Protein AF-A0A527TM08-F1 (afdb_monomer)

Nearest PDB structures (foldseek):
  6zu0-assembly1_B  TM=9.640E-01  e=2.551E-07  Pseudomonas aeruginosa PAO1
  6zu0-assembly1_C  TM=9.638E-01  e=2.551E-07  Pseudomonas aeruginosa PAO1
  6zu0-assembly1_E  TM=9.641E-01  e=3.257E-07  Pseudomonas aeruginosa PAO1
  4e6y-assembly1_A  TM=9.570E-01  e=8.656E-07  Vibrio vulnificus CMCP6
  4tvm-assembly1_A-2  TM=9.799E-01  e=1.625E-05  Mycobacterium tuberculosis H37Rv

pLDDT: mean 84.58, std 5.47, range [65.38, 94.12]

Mean predicted aligned error: 5.72 Å

Solvent-accessible surface area (backbone atoms only — not comparable to full-atom values): 4869 Å² total; per-residue (Å²): 127,99,62,85,74,52,74,70,55,44,53,53,49,52,55,57,30,68,73,38,30,78,72,63,73,70,53,62,56,54,61,69,71,53,64,95,84,57,55,68,68,61,53,49,56,51,52,61,58,48,46,58,78,79,48,65,90,36,66,51,81,86,42,70,65,29,45,51,52,43,54,46,40,50,67,24,37,72,85,101

Secondary structure (DSSP, 8-state):
--SPPPHHHHHHHHHHHHHT-PPPHHHHHHHHTS-TT--HHHHHHHHHHHHHHH-GGG--SS-HHHHHHHHHHHHHHTT-

Foldseek 3Di:
DPDDDDPVRVVVLVVLLQVLQDDDPVLVVVLVPDDPPDDVVVSLVVSVVCVCVVPVVLPDPVDPVSVVNVVSNCNNHSVD

Sequence (80 aa):
YGELPTKAQKEDFDYRVTRHTMVHEQMSRFFTGFRRDAHPMAVMCGVVGALSAFYHDSTDISDPYQRMVASMRLIAKMPT

Structure (mmCIF, N/CA/C/O backbone):
data_AF-A0A527TM08-F1
#
_entry.id   AF-A0A527TM08-F1
#
loop_
_atom_site.group_PDB
_atom_site.id
_atom_site.type_symbol
_atom_site.label_atom_id
_atom_site.label_alt_id
_atom_site.label_comp_id
_atom_site.label_asym_id
_atom_site.label_entity_id
_atom_site.label_seq_id
_atom_site.pdbx_PDB_ins_code
_atom_site.Cartn_x
_atom_site.Cartn_y
_atom_site.Cartn_z
_atom_site.occupancy
_atom_site.B_iso_or_equiv
_atom_site.auth_seq_id
_atom_site.auth_comp_id
_atom_site.auth_asym_id
_atom_site.auth_atom_id
_atom_site.pdbx_PDB_model_num
ATOM 1 N N . TYR A 1 1 ? -5.430 9.326 13.389 1.00 65.38 1 TYR A N 1
ATOM 2 C CA . TYR A 1 1 ? -6.240 8.876 14.537 1.00 65.38 1 TYR A CA 1
ATOM 3 C C . TYR A 1 1 ? -5.755 9.406 15.885 1.00 65.38 1 TYR A C 1
ATOM 5 O O . TYR A 1 1 ? -6.580 9.426 16.778 1.00 65.38 1 TYR A O 1
ATOM 13 N N . GLY A 1 2 ? -4.527 9.937 16.018 1.00 85.50 2 GLY A N 1
ATOM 14 C CA . GLY A 1 2 ? -4.124 10.897 17.071 1.00 85.50 2 GLY A CA 1
ATOM 15 C C . GLY A 1 2 ? -3.955 10.346 18.493 1.00 85.50 2 GLY A C 1
ATOM 16 O O . GLY A 1 2 ? -3.010 10.724 19.169 1.00 85.50 2 GLY A O 1
ATOM 17 N N . GLU A 1 3 ? -4.816 9.419 18.894 1.00 89.06 3 GLU A N 1
ATOM 18 C CA . GLU A 1 3 ? -4.902 8.812 20.219 1.00 89.06 3 GLU A CA 1
ATOM 19 C C . GLU A 1 3 ? -4.634 7.303 20.149 1.00 89.06 3 GLU A C 1
ATOM 21 O O . GLU A 1 3 ? -4.725 6.684 19.080 1.00 89.06 3 GLU A O 1
ATOM 26 N N . LEU A 1 4 ? -4.330 6.692 21.298 1.00 89.62 4 LEU A N 1
ATOM 27 C CA . LEU A 1 4 ? -4.221 5.237 21.406 1.00 89.62 4 LEU A CA 1
ATOM 28 C C . LEU A 1 4 ? -5.589 4.573 21.158 1.00 89.62 4 LEU A C 1
ATOM 30 O O . LEU A 1 4 ? -6.602 5.038 21.684 1.00 89.62 4 LEU A O 1
ATOM 34 N N . PRO A 1 5 ? -5.643 3.474 20.384 1.00 90.50 5 PRO A N 1
ATOM 35 C CA . PRO A 1 5 ? -6.899 2.812 20.074 1.00 90.50 5 PRO A CA 1
ATOM 36 C C . PRO A 1 5 ? -7.468 2.105 21.305 1.00 90.50 5 PRO A C 1
ATOM 38 O O . PRO A 1 5 ? -6.752 1.483 22.092 1.00 90.50 5 PRO A O 1
ATOM 41 N N . THR A 1 6 ? -8.791 2.121 21.420 1.00 94.12 6 THR A N 1
ATOM 42 C CA . THR A 1 6 ? -9.504 1.209 22.320 1.00 94.12 6 THR A CA 1
ATOM 43 C C . THR A 1 6 ? -9.391 -0.234 21.817 1.00 94.12 6 THR A C 1
ATOM 45 O O . THR A 1 6 ? -9.094 -0.481 20.646 1.00 94.12 6 THR A O 1
ATOM 48 N N . LYS A 1 7 ? -9.679 -1.218 22.679 1.00 91.31 7 LYS A N 1
ATOM 49 C CA . LYS A 1 7 ? -9.625 -2.644 22.310 1.00 91.31 7 LYS A CA 1
ATOM 50 C C . LYS A 1 7 ? -10.469 -2.965 21.067 1.00 91.31 7 LYS A C 1
ATOM 52 O O . LYS A 1 7 ? -9.973 -3.615 20.155 1.00 91.31 7 LYS A O 1
ATOM 57 N N . ALA A 1 8 ? -11.692 -2.436 20.997 1.00 91.69 8 ALA A N 1
ATOM 58 C CA . ALA A 1 8 ? -12.585 -2.635 19.855 1.00 91.69 8 ALA A CA 1
ATOM 59 C C . ALA A 1 8 ? -12.044 -1.995 18.562 1.00 91.69 8 ALA A C 1
ATOM 61 O O . ALA A 1 8 ? -12.117 -2.593 17.493 1.00 91.69 8 ALA A O 1
ATOM 62 N N . GLN A 1 9 ? -11.448 -0.800 18.655 1.00 87.62 9 GLN A N 1
ATOM 63 C CA . GLN A 1 9 ? -10.831 -0.132 17.502 1.00 87.62 9 GLN A CA 1
ATOM 64 C C . GLN A 1 9 ? -9.594 -0.879 16.998 1.00 87.62 9 GLN A C 1
ATOM 66 O O . GLN A 1 9 ? -9.365 -0.944 15.793 1.00 87.62 9 GLN A O 1
ATOM 71 N N . LYS A 1 10 ? -8.803 -1.456 17.910 1.00 88.62 10 LYS A N 1
ATOM 72 C CA . LYS A 1 10 ? -7.657 -2.292 17.547 1.00 88.62 10 LYS A CA 1
ATOM 73 C C . LYS A 1 10 ? -8.105 -3.575 16.845 1.00 88.62 10 LYS A C 1
ATOM 75 O O . LYS A 1 10 ? -7.524 -3.929 15.828 1.00 88.62 10 LYS A O 1
ATOM 80 N N . GLU A 1 11 ? -9.131 -4.247 17.362 1.00 91.25 11 GLU A N 1
ATOM 81 C CA . GLU A 1 11 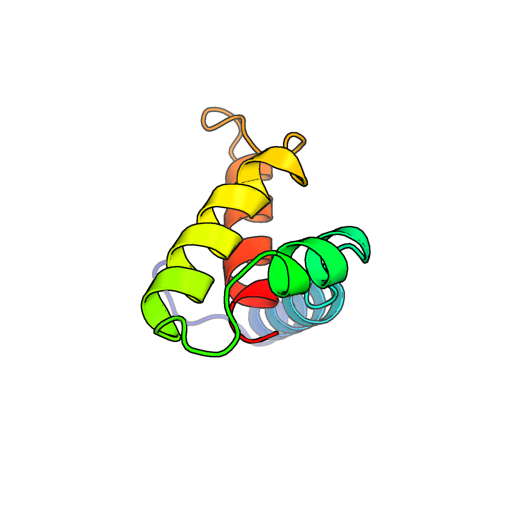? -9.677 -5.463 16.745 1.00 91.25 11 GLU A CA 1
ATOM 82 C C . GLU A 1 11 ? -10.215 -5.196 15.328 1.00 91.25 11 GLU A C 1
ATOM 84 O O . GLU A 1 11 ? -9.910 -5.964 14.415 1.00 91.25 11 GLU A O 1
ATOM 89 N N . ASP A 1 12 ? -10.930 -4.082 15.111 1.00 88.19 12 ASP A N 1
ATOM 90 C CA . ASP A 1 12 ? -11.358 -3.662 13.765 1.00 88.19 12 ASP A CA 1
ATOM 91 C C . ASP A 1 12 ? -10.162 -3.367 12.849 1.00 88.19 12 ASP A C 1
ATOM 93 O O . ASP A 1 12 ? -10.120 -3.819 11.702 1.00 88.19 12 ASP A O 1
ATOM 97 N N . PHE A 1 13 ? -9.154 -2.650 13.356 1.00 86.94 13 PHE A N 1
ATOM 98 C CA . PHE A 1 13 ? -7.959 -2.336 12.582 1.00 86.94 13 PHE A CA 1
ATOM 99 C C . PHE A 1 13 ? -7.223 -3.605 12.137 1.00 86.94 13 PHE A C 1
ATOM 101 O O . PHE A 1 13 ? -6.972 -3.775 10.943 1.00 86.94 13 PHE A O 1
ATOM 108 N N . ASP A 1 14 ? -6.940 -4.515 13.070 1.00 87.88 14 ASP A N 1
ATOM 109 C CA . ASP A 1 14 ? -6.260 -5.781 12.791 1.00 87.88 14 ASP A CA 1
ATOM 110 C C . ASP A 1 14 ? -7.053 -6.594 11.754 1.00 87.88 14 ASP A C 1
ATOM 112 O O . ASP A 1 14 ? -6.505 -7.007 10.730 1.00 87.88 14 ASP A O 1
ATOM 116 N N . TYR A 1 15 ? -8.370 -6.732 11.948 1.00 89.81 15 TYR A N 1
ATOM 117 C CA . TYR A 1 15 ? -9.265 -7.429 11.021 1.00 89.81 15 TYR A CA 1
ATOM 118 C C . TYR A 1 15 ? -9.201 -6.860 9.597 1.00 89.81 15 TYR A C 1
ATOM 120 O O . TYR A 1 15 ? -9.152 -7.610 8.611 1.00 89.81 15 TYR A O 1
ATOM 128 N N . ARG A 1 16 ? -9.200 -5.530 9.473 1.00 85.94 16 ARG A N 1
ATOM 129 C CA . ARG A 1 16 ? -9.169 -4.841 8.181 1.00 85.94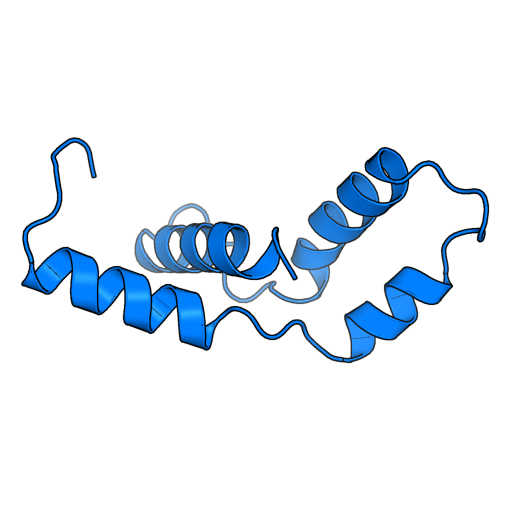 16 ARG A CA 1
ATOM 130 C C . ARG A 1 16 ? -7.797 -4.933 7.516 1.00 85.94 16 ARG A C 1
ATOM 132 O O . ARG A 1 16 ? -7.762 -5.109 6.298 1.00 85.94 16 ARG A O 1
ATOM 139 N N . VAL A 1 17 ? -6.695 -4.8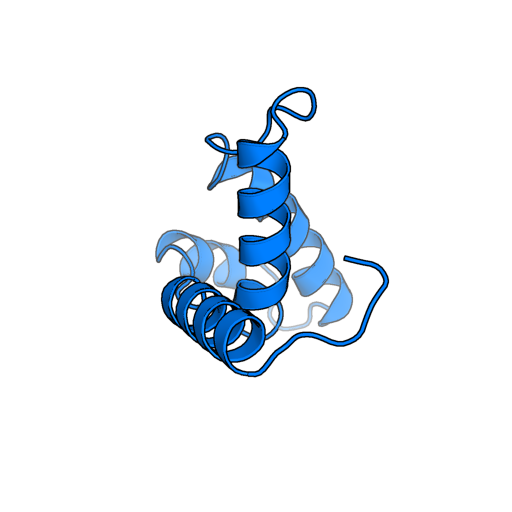80 8.271 1.00 86.69 17 VAL A N 1
ATOM 140 C CA . VAL A 1 17 ? -5.337 -5.073 7.731 1.00 86.69 17 VAL A CA 1
ATOM 141 C C . VAL A 1 17 ? -5.182 -6.497 7.204 1.00 86.69 17 VAL A C 1
ATOM 143 O O . VAL A 1 17 ? -4.824 -6.673 6.041 1.00 86.69 17 VAL A O 1
ATOM 146 N N . THR A 1 18 ? -5.522 -7.516 8.001 1.00 86.06 18 THR A N 1
ATOM 147 C CA . THR A 1 18 ? -5.336 -8.928 7.625 1.00 86.06 18 THR A CA 1
ATOM 148 C C . THR A 1 18 ? -6.094 -9.307 6.351 1.00 86.06 18 THR A C 1
ATOM 150 O O . THR A 1 18 ? -5.612 -10.117 5.567 1.00 86.06 18 THR A O 1
ATOM 153 N N . ARG A 1 19 ? -7.259 -8.701 6.096 1.00 85.62 19 ARG A N 1
ATOM 154 C CA . ARG A 1 19 ? -8.043 -8.948 4.874 1.00 85.62 19 ARG A CA 1
ATOM 155 C C . ARG A 1 19 ? -7.498 -8.276 3.615 1.00 85.62 19 ARG A C 1
ATOM 157 O O . ARG A 1 19 ? -7.905 -8.647 2.519 1.00 85.62 19 ARG A O 1
ATOM 164 N N . HIS A 1 20 ? -6.600 -7.303 3.751 1.00 83.12 20 HIS A N 1
ATOM 165 C CA . HIS A 1 20 ? -6.043 -6.554 2.624 1.00 83.12 20 HIS A CA 1
ATOM 166 C C . HIS A 1 20 ? -4.576 -6.896 2.332 1.00 83.12 20 HIS A C 1
ATOM 168 O O . HIS A 1 20 ? -3.976 -6.231 1.488 1.00 83.12 20 HIS A O 1
ATOM 174 N N . THR A 1 21 ? -4.014 -7.929 2.963 1.00 81.44 21 THR A N 1
ATOM 175 C CA . THR A 1 21 ? -2.623 -8.374 2.749 1.00 81.44 21 THR A CA 1
ATOM 176 C C . THR A 1 21 ? -2.396 -8.904 1.336 1.00 81.44 21 THR A C 1
ATOM 178 O O . THR A 1 21 ? -1.433 -8.529 0.679 1.00 81.44 21 THR A O 1
ATOM 181 N N . MET A 1 22 ? -3.329 -9.702 0.809 1.00 80.56 22 MET A N 1
ATOM 182 C CA . MET A 1 22 ? -3.192 -10.313 -0.516 1.00 80.56 22 MET A CA 1
ATOM 183 C C . MET A 1 22 ? -3.030 -9.258 -1.619 1.00 80.56 22 MET A C 1
ATOM 185 O O . MET A 1 22 ? -3.875 -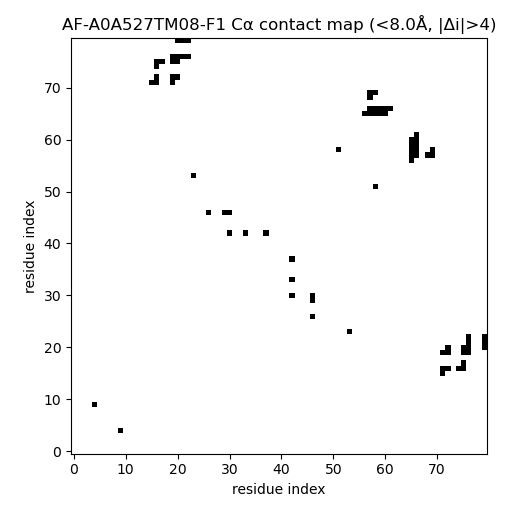8.374 -1.801 1.00 80.56 22 MET A O 1
ATOM 189 N N . VAL A 1 23 ? -1.942 -9.356 -2.378 1.00 81.00 23 VAL A N 1
ATOM 190 C CA . VAL A 1 23 ? -1.706 -8.571 -3.594 1.00 81.00 23 VAL A CA 1
ATOM 191 C C . VAL A 1 23 ? -2.348 -9.251 -4.802 1.00 81.00 23 VAL A C 1
ATOM 193 O O . VAL A 1 23 ? -2.478 -10.471 -4.857 1.00 81.00 23 VAL A O 1
ATOM 196 N N . HIS A 1 24 ? -2.780 -8.445 -5.772 1.00 84.00 24 HIS A N 1
ATOM 197 C CA . HIS A 1 24 ? -3.354 -8.939 -7.019 1.00 84.00 24 HIS A CA 1
ATOM 198 C C . HIS A 1 24 ? -2.336 -9.821 -7.762 1.00 84.00 24 HIS A C 1
ATOM 200 O O . HIS A 1 24 ? -1.178 -9.433 -7.887 1.00 84.00 24 HIS A O 1
ATOM 206 N N . GLU A 1 25 ? -2.749 -10.972 -8.301 1.00 82.88 25 GLU A N 1
ATOM 207 C CA . GLU A 1 25 ? -1.839 -11.973 -8.897 1.00 82.88 25 GLU A CA 1
ATOM 208 C C . GLU A 1 25 ? -0.979 -11.406 -10.044 1.00 82.88 25 GLU A C 1
ATOM 210 O O . GLU A 1 25 ? 0.191 -11.750 -10.207 1.00 82.88 25 GLU A O 1
ATOM 215 N N . GLN A 1 26 ? -1.521 -10.461 -10.820 1.00 82.12 26 GLN A N 1
ATOM 216 C CA . GLN A 1 26 ? -0.753 -9.780 -11.872 1.00 82.12 26 GLN A CA 1
ATOM 217 C C . GLN A 1 26 ? 0.451 -8.987 -11.329 1.00 82.12 26 GLN A C 1
ATOM 219 O O . GLN A 1 26 ? 1.414 -8.775 -12.065 1.00 82.12 26 GLN A O 1
ATOM 224 N N . MET A 1 27 ? 0.454 -8.618 -10.044 1.00 82.69 27 MET A N 1
ATOM 225 C CA . MET A 1 27 ? 1.608 -7.995 -9.398 1.00 82.69 27 MET A CA 1
ATOM 226 C C . MET A 1 27 ? 2.791 -8.965 -9.300 1.00 82.69 27 MET A C 1
ATOM 228 O O . MET A 1 27 ? 3.928 -8.555 -9.506 1.00 82.69 27 MET A O 1
ATOM 232 N N . SER A 1 28 ? 2.552 -10.267 -9.098 1.00 82.88 28 SER A N 1
ATOM 233 C CA . SER A 1 28 ? 3.61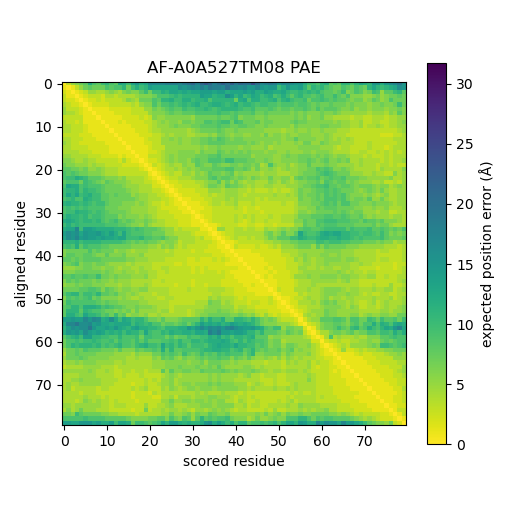4 -11.286 -9.120 1.00 82.88 28 SER A CA 1
ATOM 234 C C . SER A 1 28 ? 4.344 -11.318 -10.466 1.00 82.88 28 SER A C 1
ATOM 236 O O . SER A 1 28 ? 5.560 -11.487 -10.507 1.00 82.88 28 SER A O 1
ATOM 238 N N . ARG A 1 29 ? 3.630 -11.074 -11.575 1.00 85.06 29 ARG A N 1
ATOM 239 C CA . ARG A 1 29 ? 4.244 -10.938 -12.907 1.00 85.06 29 ARG A CA 1
ATOM 240 C C . ARG A 1 29 ? 5.032 -9.635 -13.042 1.00 85.06 29 ARG A C 1
ATOM 242 O O . ARG A 1 29 ? 6.095 -9.636 -13.656 1.00 85.06 29 ARG A O 1
ATOM 249 N N . PHE A 1 30 ? 4.566 -8.549 -12.427 1.00 84.00 30 PHE A N 1
ATOM 250 C CA . PHE A 1 30 ? 5.291 -7.277 -12.399 1.00 84.00 30 PHE A CA 1
ATOM 251 C C . PHE A 1 30 ? 6.667 -7.414 -11.722 1.00 84.00 30 PHE A C 1
ATOM 253 O O . PHE A 1 30 ? 7.661 -6.932 -12.261 1.00 84.00 30 PHE A O 1
ATOM 260 N N . PHE A 1 31 ? 6.765 -8.173 -10.622 1.00 84.38 31 PHE A N 1
ATOM 261 C CA . PHE A 1 31 ? 8.053 -8.483 -9.983 1.00 84.38 31 PHE A CA 1
ATOM 262 C C . PHE A 1 31 ? 9.033 -9.201 -10.923 1.00 84.38 31 PHE A C 1
ATOM 264 O O . PHE A 1 31 ? 10.224 -8.897 -10.913 1.00 84.38 31 PHE A O 1
ATOM 271 N N . THR A 1 32 ? 8.548 -10.109 -11.777 1.00 87.12 32 THR A N 1
ATOM 272 C CA . THR A 1 32 ? 9.406 -10.811 -12.753 1.00 87.12 32 THR A CA 1
ATOM 273 C C . THR A 1 32 ? 9.921 -9.920 -13.886 1.00 87.12 32 THR A C 1
ATOM 275 O O . THR A 1 32 ? 10.834 -10.326 -14.601 1.00 87.12 32 THR A O 1
ATOM 278 N N . GLY A 1 33 ? 9.370 -8.711 -14.045 1.00 86.94 33 GLY A N 1
ATOM 279 C CA . GLY A 1 33 ? 9.835 -7.725 -15.021 1.00 86.94 33 GLY A CA 1
ATOM 280 C C . GLY A 1 33 ? 11.121 -6.999 -14.611 1.00 86.94 33 GLY A C 1
ATOM 281 O O . GLY A 1 33 ? 11.797 -6.428 -15.466 1.00 86.94 33 GLY A O 1
ATOM 282 N N . PHE A 1 34 ? 11.491 -7.027 -13.327 1.00 89.19 34 PHE A N 1
ATOM 283 C CA . PHE A 1 34 ? 12.760 -6.467 -12.865 1.00 89.19 34 PHE A CA 1
ATOM 284 C C . PHE A 1 34 ? 13.918 -7.424 -13.157 1.00 89.19 34 PHE A C 1
ATOM 286 O O . PHE A 1 34 ? 13.775 -8.648 -13.126 1.00 89.19 34 PHE A O 1
ATOM 293 N N . ARG A 1 35 ? 15.110 -6.866 -13.401 1.00 88.56 35 ARG A N 1
ATOM 294 C CA . ARG A 1 35 ? 16.323 -7.686 -13.457 1.00 88.56 35 ARG A CA 1
ATOM 295 C C . ARG A 1 35 ? 16.546 -8.366 -12.104 1.00 88.56 35 ARG A C 1
ATOM 297 O O . ARG A 1 35 ? 16.297 -7.773 -11.057 1.00 88.56 35 ARG A O 1
ATOM 304 N N . ARG A 1 36 ? 17.087 -9.588 -12.124 1.00 85.19 36 ARG A N 1
ATOM 305 C CA . ARG A 1 36 ? 17.386 -10.360 -10.902 1.00 85.19 36 ARG A CA 1
ATOM 306 C C . ARG A 1 36 ? 18.423 -9.693 -9.989 1.00 85.19 36 ARG A C 1
ATOM 308 O O . ARG A 1 36 ? 18.480 -10.027 -8.815 1.00 85.19 36 ARG A O 1
ATOM 315 N N . ASP A 1 37 ? 19.227 -8.777 -10.525 1.00 88.81 37 ASP A N 1
ATOM 316 C CA . ASP A 1 37 ? 20.246 -7.998 -9.813 1.00 88.81 37 ASP A CA 1
ATOM 317 C C . ASP A 1 37 ? 19.774 -6.583 -9.425 1.00 88.81 37 ASP A C 1
ATOM 319 O O . ASP A 1 37 ? 20.573 -5.764 -8.971 1.00 88.81 37 ASP A O 1
ATOM 323 N N . ALA A 1 38 ? 18.486 -6.270 -9.605 1.00 88.50 38 ALA A N 1
ATOM 324 C CA . ALA A 1 38 ? 17.940 -4.976 -9.222 1.00 88.50 38 ALA A CA 1
ATOM 325 C C . ALA A 1 38 ? 18.012 -4.776 -7.701 1.00 88.50 38 ALA A C 1
ATOM 327 O O . ALA A 1 38 ? 17.680 -5.664 -6.914 1.00 88.50 38 ALA A O 1
ATOM 328 N N . HIS A 1 39 ? 18.406 -3.572 -7.281 1.00 91.12 39 HIS A N 1
ATOM 329 C CA . HIS A 1 39 ? 18.453 -3.228 -5.866 1.00 91.12 39 HIS A CA 1
ATOM 330 C C . HIS A 1 39 ? 17.038 -3.312 -5.254 1.00 91.12 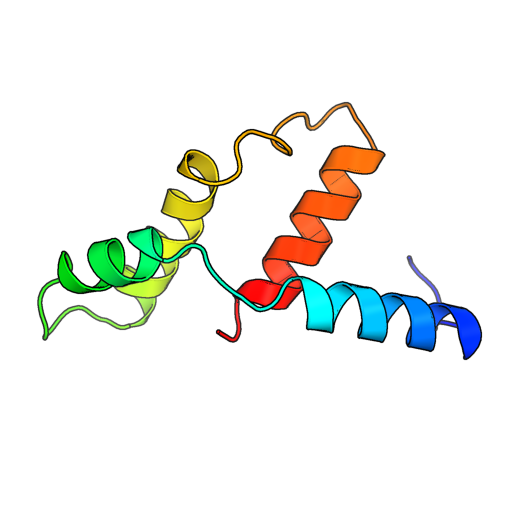39 HIS A C 1
ATOM 332 O O . HIS A 1 39 ? 16.117 -2.714 -5.818 1.00 91.12 39 HIS A O 1
ATOM 338 N N . PRO A 1 40 ? 16.838 -3.960 -4.088 1.00 89.12 40 PRO A N 1
ATOM 339 C CA . PRO A 1 40 ? 15.508 -4.157 -3.500 1.00 89.12 40 PRO A CA 1
ATOM 340 C C . PRO A 1 40 ? 14.703 -2.864 -3.321 1.00 89.12 40 PRO A C 1
ATOM 342 O O . PRO A 1 40 ? 13.502 -2.844 -3.565 1.00 89.12 40 PRO A O 1
ATOM 345 N N . MET A 1 41 ? 15.367 -1.751 -2.986 1.00 89.94 41 MET A N 1
ATOM 346 C CA . MET A 1 41 ? 14.707 -0.437 -2.911 1.00 89.94 41 MET A CA 1
ATOM 347 C C . MET A 1 41 ? 14.166 0.058 -4.259 1.00 89.94 41 MET A C 1
ATOM 349 O O . MET A 1 41 ? 13.120 0.695 -4.286 1.00 89.94 41 MET A O 1
ATOM 353 N N . ALA A 1 42 ? 14.836 -0.238 -5.376 1.00 88.50 42 ALA A N 1
ATOM 354 C CA . ALA A 1 42 ? 14.352 0.145 -6.703 1.00 88.50 42 ALA A CA 1
ATOM 355 C C . ALA A 1 42 ? 13.107 -0.666 -7.091 1.00 88.50 42 ALA A C 1
ATOM 357 O O . ALA A 1 42 ? 12.145 -0.109 -7.620 1.00 88.50 42 ALA A O 1
ATOM 358 N N . VAL A 1 43 ? 13.105 -1.963 -6.763 1.00 89.75 43 VAL A N 1
ATOM 359 C CA . VAL A 1 43 ? 11.941 -2.842 -6.942 1.00 89.75 43 VAL A CA 1
ATOM 360 C C . VAL A 1 43 ? 10.779 -2.359 -6.074 1.00 89.75 43 VAL A C 1
ATOM 362 O O . VAL A 1 43 ? 9.674 -2.192 -6.581 1.00 89.75 43 VAL A O 1
ATOM 365 N N . MET A 1 44 ? 11.034 -2.045 -4.800 1.00 88.38 44 MET A N 1
ATOM 366 C CA . MET A 1 44 ? 10.018 -1.536 -3.877 1.00 88.38 44 MET A CA 1
ATOM 367 C C . MET A 1 44 ? 9.390 -0.229 -4.381 1.00 88.38 44 MET A C 1
ATOM 369 O O . MET A 1 44 ? 8.169 -0.159 -4.502 1.00 88.38 44 MET A O 1
ATOM 373 N N . CYS A 1 45 ? 10.193 0.766 -4.774 1.00 89.50 45 CYS A N 1
ATOM 374 C CA . CYS A 1 45 ? 9.672 2.020 -5.328 1.00 89.50 45 CYS A CA 1
ATOM 375 C C . CYS A 1 45 ? 8.824 1.796 -6.592 1.00 89.50 45 CYS A C 1
ATOM 377 O O . CYS A 1 45 ? 7.764 2.405 -6.741 1.00 89.50 45 CYS A O 1
ATOM 379 N N . GLY A 1 46 ? 9.265 0.911 -7.493 1.00 88.00 46 GLY A N 1
ATOM 380 C CA . GLY A 1 46 ? 8.535 0.603 -8.724 1.00 88.00 46 GLY A CA 1
ATOM 381 C C . GLY A 1 46 ? 7.203 -0.103 -8.467 1.00 88.00 46 GLY A C 1
ATOM 382 O O . GLY A 1 46 ? 6.188 0.262 -9.055 1.00 88.00 46 GLY A O 1
ATOM 383 N N . VAL A 1 47 ? 7.185 -1.078 -7.556 1.00 88.38 47 VAL A N 1
ATOM 384 C CA . VAL A 1 47 ? 5.977 -1.833 -7.188 1.00 88.38 47 VAL A CA 1
ATOM 385 C C . VAL A 1 47 ? 4.975 -0.939 -6.462 1.00 88.38 47 VAL A C 1
ATOM 387 O O . VAL A 1 47 ? 3.794 -0.959 -6.802 1.00 88.38 47 VAL A O 1
ATOM 390 N N . VAL A 1 48 ? 5.431 -0.101 -5.524 1.00 87.88 48 VAL A N 1
ATOM 391 C CA . VAL A 1 48 ? 4.566 0.863 -4.824 1.00 87.88 48 VAL A CA 1
ATOM 392 C C . VAL A 1 48 ? 3.940 1.851 -5.809 1.00 87.88 48 VAL A C 1
ATOM 394 O O . VAL A 1 48 ? 2.747 2.129 -5.716 1.00 87.88 48 VAL A O 1
ATOM 397 N N . GLY A 1 49 ? 4.700 2.327 -6.800 1.00 86.12 49 GLY A N 1
ATOM 398 C CA . GLY A 1 49 ? 4.158 3.151 -7.882 1.00 86.12 49 GLY A CA 1
ATOM 399 C C . GLY A 1 49 ? 3.121 2.407 -8.730 1.00 86.12 49 GLY A C 1
ATOM 400 O O . GLY A 1 49 ? 2.057 2.951 -9.028 1.00 86.12 49 GLY A O 1
ATOM 401 N N . ALA A 1 50 ? 3.383 1.141 -9.063 1.00 86.75 50 ALA A N 1
ATOM 402 C CA . ALA A 1 50 ? 2.481 0.312 -9.859 1.00 86.75 50 ALA A CA 1
ATOM 403 C C . ALA A 1 50 ? 1.142 0.020 -9.163 1.00 86.75 50 ALA A C 1
ATOM 405 O O . ALA A 1 50 ? 0.145 -0.178 -9.854 1.00 86.75 50 ALA A O 1
ATOM 406 N N . LEU A 1 51 ? 1.065 0.059 -7.824 1.00 84.19 51 LEU A N 1
ATOM 407 C CA . LEU A 1 51 ? -0.203 -0.086 -7.091 1.00 84.19 51 LEU A CA 1
ATOM 408 C C . LEU A 1 51 ? -1.276 0.902 -7.575 1.00 84.19 51 LEU A C 1
ATOM 410 O O . LEU A 1 51 ? -2.451 0.545 -7.603 1.00 84.19 51 LEU A O 1
ATOM 414 N N . SER A 1 52 ? -0.883 2.102 -8.012 1.00 83.31 52 SER A N 1
ATOM 415 C CA . SER A 1 52 ? -1.815 3.096 -8.563 1.00 83.31 52 SER A CA 1
ATOM 416 C C . SER A 1 52 ? -2.564 2.607 -9.812 1.00 83.31 52 SER A C 1
ATOM 418 O O . SER A 1 52 ? -3.719 2.971 -10.008 1.00 83.31 52 SER A O 1
ATOM 420 N N . ALA A 1 53 ? -1.950 1.735 -10.621 1.00 82.75 53 ALA A N 1
ATOM 421 C CA . ALA A 1 53 ? -2.564 1.173 -11.822 1.00 82.75 53 ALA A CA 1
ATOM 422 C C . ALA A 1 53 ? -3.551 0.034 -11.510 1.00 82.75 53 ALA A C 1
ATOM 424 O O . ALA A 1 53 ? -4.524 -0.153 -12.235 1.00 82.75 53 ALA A O 1
ATOM 425 N N . PHE A 1 54 ? -3.319 -0.719 -10.430 1.00 78.44 54 PHE A N 1
ATOM 426 C CA . PHE A 1 54 ? -4.169 -1.851 -10.034 1.00 78.44 54 PHE A CA 1
ATOM 427 C C . PHE A 1 54 ? -5.306 -1.461 -9.080 1.00 78.44 54 PHE A C 1
ATOM 429 O O . PHE A 1 54 ? -6.290 -2.189 -8.986 1.00 78.44 54 PHE A O 1
ATOM 436 N N . TYR A 1 55 ? -5.179 -0.337 -8.372 1.00 78.38 55 TYR A N 1
ATOM 437 C CA . TYR A 1 55 ? -6.131 0.117 -7.352 1.00 78.38 55 TYR A CA 1
ATOM 438 C C . TYR A 1 55 ? -6.624 1.545 -7.636 1.00 78.38 55 TYR A C 1
ATOM 440 O O . TYR A 1 55 ? -6.557 2.431 -6.783 1.00 78.38 55 TYR A O 1
ATOM 448 N N . HIS A 1 56 ? -7.121 1.770 -8.856 1.00 72.31 56 HIS A N 1
ATOM 449 C CA . HIS A 1 56 ? -7.695 3.052 -9.289 1.00 72.31 56 HIS A CA 1
ATOM 450 C C . HIS A 1 56 ? -9.077 3.349 -8.666 1.00 72.31 56 HIS A C 1
ATOM 452 O O . HIS A 1 56 ? -9.655 4.408 -8.876 1.00 72.31 56 HIS A O 1
ATOM 458 N N . ASP A 1 57 ? -9.639 2.403 -7.916 1.00 69.56 57 ASP A N 1
ATOM 459 C CA . ASP A 1 57 ? -10.909 2.513 -7.192 1.00 69.56 57 ASP A CA 1
ATOM 460 C C . ASP A 1 57 ? -10.801 3.350 -5.903 1.00 69.56 57 ASP A C 1
ATOM 462 O O . ASP A 1 57 ? -11.801 3.590 -5.233 1.00 69.56 57 ASP A O 1
ATOM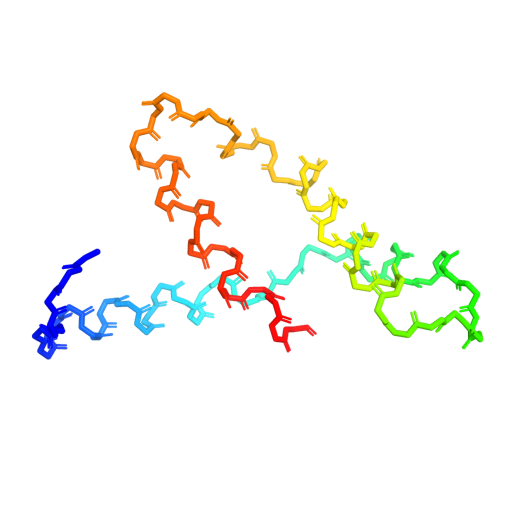 466 N N . SER A 1 58 ? -9.589 3.756 -5.512 1.00 68.50 58 SER A N 1
ATOM 467 C CA . SER A 1 58 ? -9.326 4.532 -4.290 1.00 68.50 58 SER A CA 1
ATOM 468 C C . SER A 1 58 ? -8.408 5.739 -4.527 1.00 68.50 58 SER A C 1
ATOM 470 O O . SER A 1 58 ? -7.653 6.125 -3.636 1.00 68.50 58 SER A O 1
ATOM 472 N N . THR A 1 59 ? -8.422 6.313 -5.734 1.00 72.62 59 THR A N 1
ATOM 473 C CA . THR A 1 59 ? -7.562 7.453 -6.108 1.00 72.62 59 THR A CA 1
ATOM 474 C C . THR A 1 59 ? -8.179 8.822 -5.832 1.00 72.62 59 THR A C 1
ATOM 476 O O . THR A 1 59 ? -7.473 9.824 -5.953 1.00 72.62 59 THR A O 1
ATOM 479 N N . ASP A 1 60 ? -9.464 8.905 -5.469 1.00 78.12 60 ASP A N 1
ATOM 480 C CA . ASP A 1 60 ? -10.080 10.189 -5.136 1.00 78.12 60 ASP A CA 1
ATOM 481 C C . ASP A 1 60 ? -9.617 10.673 -3.755 1.00 78.12 60 ASP A C 1
ATOM 483 O O . ASP A 1 60 ? -9.977 10.136 -2.705 1.00 78.12 60 ASP A O 1
ATOM 487 N N . ILE A 1 61 ? -8.802 11.726 -3.762 1.00 77.38 61 ILE A N 1
ATOM 488 C CA . ILE A 1 61 ? -8.290 12.377 -2.554 1.00 77.38 61 ILE A CA 1
ATOM 489 C C . ILE A 1 61 ? -9.348 13.217 -1.830 1.00 77.38 61 ILE A C 1
ATOM 491 O O . ILE A 1 61 ? -9.159 13.558 -0.660 1.00 77.38 61 ILE A O 1
ATOM 495 N N . SER A 1 62 ? -10.440 13.580 -2.506 1.00 83.81 62 SER A N 1
ATOM 496 C CA . SER A 1 62 ? -11.517 14.372 -1.913 1.00 83.81 62 SER A CA 1
ATOM 497 C C . SER A 1 62 ? -12.439 13.508 -1.047 1.00 83.81 62 SER A C 1
ATOM 499 O O . SER A 1 62 ? -12.933 13.972 -0.016 1.00 83.81 62 SER A O 1
ATOM 501 N N . ASP A 1 63 ? -12.566 12.222 -1.379 1.00 83.44 63 ASP A N 1
ATOM 502 C CA . ASP A 1 63 ? -13.378 11.263 -0.641 1.00 83.44 63 ASP A CA 1
ATOM 503 C C . ASP A 1 63 ? -12.643 10.760 0.629 1.00 83.44 63 ASP A C 1
ATOM 505 O O . ASP A 1 63 ? -11.588 10.115 0.557 1.00 83.44 63 ASP A O 1
ATOM 509 N N . PRO A 1 64 ? -13.156 11.044 1.845 1.00 84.94 64 PRO A N 1
ATOM 510 C CA . PRO A 1 64 ? -12.566 10.546 3.089 1.00 84.94 64 PRO A CA 1
ATOM 511 C C . PRO A 1 64 ? -12.568 9.012 3.197 1.00 84.94 64 PRO A C 1
ATOM 513 O O . PRO A 1 64 ? -11.669 8.453 3.830 1.00 84.94 64 PRO A O 1
ATOM 516 N N . TYR A 1 65 ? -13.534 8.324 2.582 1.00 84.19 65 TYR A N 1
ATOM 517 C CA . TYR A 1 65 ? -13.609 6.867 2.602 1.00 84.19 65 TYR A CA 1
ATOM 518 C C . TYR A 1 65 ? -12.509 6.246 1.737 1.00 84.19 65 TYR A C 1
ATOM 520 O O . TYR A 1 65 ? -11.769 5.383 2.216 1.00 84.19 65 TYR A O 1
ATOM 528 N N . GLN A 1 66 ? -12.326 6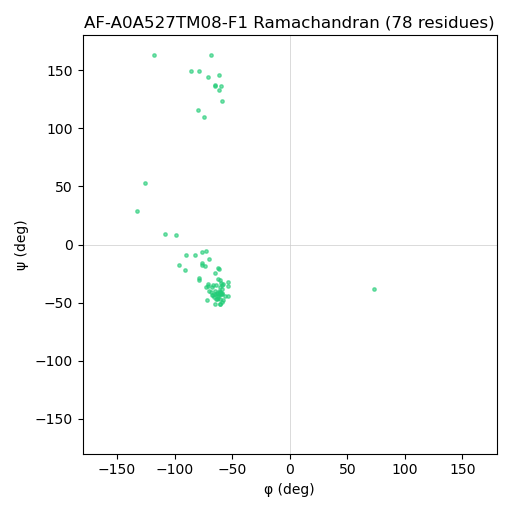.732 0.507 1.00 82.12 66 GLN A N 1
ATOM 529 C CA . GLN A 1 66 ? -11.255 6.255 -0.376 1.00 82.12 66 GLN A CA 1
ATOM 530 C C . GLN A 1 66 ? -9.867 6.513 0.211 1.00 82.12 66 GLN A C 1
ATOM 532 O O . GLN A 1 66 ? -9.025 5.615 0.195 1.00 82.12 66 GLN A O 1
ATOM 537 N N . ARG A 1 67 ? -9.644 7.673 0.843 1.00 84.12 67 ARG A N 1
ATOM 538 C CA . ARG A 1 67 ? -8.388 7.953 1.562 1.00 84.12 67 ARG A CA 1
ATOM 539 C C . ARG A 1 67 ? -8.103 6.948 2.675 1.00 84.12 67 ARG A C 1
ATOM 541 O O . ARG A 1 67 ? -6.964 6.498 2.827 1.00 84.12 67 ARG A O 1
ATOM 548 N N . MET A 1 68 ? -9.124 6.580 3.448 1.00 84.56 68 MET A N 1
ATOM 549 C CA . MET A 1 68 ? -8.996 5.566 4.495 1.00 84.56 68 MET A CA 1
ATOM 550 C C . MET A 1 68 ? -8.658 4.195 3.891 1.00 84.56 68 MET A C 1
ATOM 552 O O . MET A 1 68 ? -7.742 3.526 4.372 1.00 84.56 68 MET A O 1
ATOM 556 N N . VAL A 1 69 ? -9.361 3.782 2.832 1.00 84.75 69 VAL A N 1
ATOM 557 C CA . VAL A 1 69 ? -9.132 2.496 2.152 1.00 84.75 69 VAL A CA 1
ATOM 558 C C . VAL A 1 69 ? -7.728 2.433 1.547 1.00 84.75 69 VAL A C 1
ATOM 560 O O . VAL A 1 69 ? -7.022 1.448 1.765 1.00 84.75 69 VAL A O 1
ATOM 563 N N . ALA A 1 70 ? -7.285 3.488 0.861 1.00 83.94 70 ALA A N 1
ATOM 564 C CA . ALA A 1 70 ? -5.945 3.580 0.289 1.00 83.94 70 ALA A CA 1
ATOM 565 C C . ALA A 1 70 ? -4.858 3.481 1.372 1.00 83.94 70 ALA A C 1
ATOM 567 O O . ALA A 1 70 ? -3.933 2.678 1.248 1.00 83.94 70 ALA A O 1
ATOM 568 N N . SER A 1 71 ? -5.012 4.218 2.478 1.00 85.00 71 SER A N 1
ATOM 569 C CA . SER A 1 71 ? -4.073 4.177 3.611 1.00 85.00 71 SER A CA 1
ATOM 570 C C . SER A 1 71 ? -3.977 2.775 4.220 1.00 85.00 71 SER A C 1
ATOM 572 O O . SER A 1 71 ? -2.886 2.279 4.499 1.00 85.00 71 SER A O 1
ATOM 574 N N . MET A 1 72 ? -5.118 2.102 4.383 1.00 85.50 72 MET A N 1
ATOM 575 C CA . MET A 1 72 ? -5.174 0.754 4.945 1.00 85.50 72 MET A CA 1
ATOM 576 C C . MET A 1 72 ? -4.554 -0.292 4.016 1.00 85.50 72 MET A C 1
ATOM 578 O O . MET A 1 72 ? -3.819 -1.166 4.474 1.00 85.50 72 MET A O 1
ATOM 582 N N . ARG A 1 73 ? -4.805 -0.183 2.705 1.00 85.25 73 ARG A N 1
ATOM 583 C CA . ARG A 1 73 ? -4.203 -1.051 1.684 1.00 85.25 73 ARG A CA 1
ATOM 584 C C . ARG A 1 73 ? -2.687 -0.891 1.634 1.00 85.25 73 ARG A C 1
ATOM 586 O O . ARG A 1 73 ? -2.000 -1.900 1.537 1.00 85.25 73 ARG A O 1
ATOM 593 N N . LEU A 1 74 ? -2.168 0.334 1.734 1.00 85.69 74 LEU A N 1
ATOM 594 C CA . LEU A 1 74 ? -0.723 0.570 1.785 1.00 85.69 74 LEU A CA 1
ATOM 595 C C . LEU A 1 74 ? -0.096 -0.126 2.998 1.00 85.69 74 LEU A C 1
ATOM 597 O O . LEU A 1 74 ? 0.828 -0.914 2.832 1.00 85.69 74 LEU A O 1
ATOM 601 N N . ILE A 1 75 ? -0.642 0.074 4.200 1.00 86.62 75 ILE A N 1
ATOM 602 C CA . ILE A 1 75 ? -0.123 -0.575 5.417 1.00 86.62 75 ILE A CA 1
ATOM 603 C C . ILE A 1 75 ? -0.167 -2.105 5.297 1.00 86.62 75 ILE A C 1
ATOM 605 O O . ILE A 1 75 ? 0.791 -2.776 5.670 1.00 86.62 75 ILE A O 1
ATOM 609 N N . ALA A 1 76 ? -1.256 -2.656 4.758 1.00 84.88 76 ALA A N 1
ATOM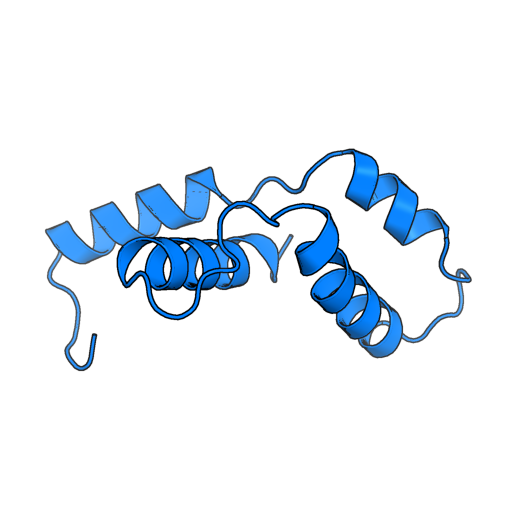 610 C CA . ALA A 1 76 ? -1.433 -4.100 4.651 1.00 84.88 76 ALA A CA 1
ATOM 611 C C . ALA A 1 76 ? -0.525 -4.761 3.601 1.00 84.88 76 ALA A C 1
ATOM 613 O O . ALA A 1 76 ? -0.109 -5.898 3.804 1.00 84.88 76 ALA A O 1
ATOM 614 N N . LYS A 1 77 ? -0.233 -4.076 2.488 1.00 85.06 77 LYS A N 1
ATOM 615 C CA . LYS A 1 77 ? 0.468 -4.659 1.329 1.00 85.06 77 LYS A CA 1
ATOM 616 C C . LYS A 1 77 ? 1.973 -4.398 1.315 1.00 85.06 77 LYS A C 1
ATOM 618 O O . LYS A 1 77 ? 2.683 -5.100 0.615 1.00 85.06 77 LYS A O 1
ATOM 623 N N . MET A 1 78 ? 2.472 -3.422 2.077 1.00 82.75 78 MET A N 1
ATOM 624 C CA . MET A 1 78 ? 3.914 -3.131 2.166 1.00 82.75 78 MET A CA 1
ATOM 625 C C . MET A 1 78 ? 4.771 -4.298 2.700 1.00 82.75 78 MET A C 1
ATOM 627 O O . MET A 1 78 ? 5.895 -4.443 2.226 1.00 82.75 78 MET A O 1
ATOM 631 N N . PRO A 1 79 ? 4.305 -5.121 3.664 1.00 82.88 79 PRO A N 1
ATOM 632 C CA . PRO A 1 79 ? 5.075 -6.273 4.145 1.00 82.88 79 PRO A CA 1
ATOM 633 C C . PRO A 1 79 ? 4.972 -7.532 3.270 1.00 82.88 79 PRO A C 1
ATOM 635 O O . PRO A 1 79 ? 5.650 -8.509 3.578 1.00 82.88 79 PRO A O 1
ATOM 638 N N . THR A 1 80 ? 4.070 -7.553 2.281 1.00 67.62 80 THR A N 1
ATOM 639 C CA . THR A 1 80 ? 3.743 -8.750 1.478 1.00 67.62 80 THR A CA 1
ATOM 640 C C . THR A 1 80 ? 4.679 -8.871 0.286 1.00 67.62 80 THR A C 1
ATOM 642 O O . THR A 1 80 ? 5.136 -10.004 0.022 1.00 67.62 80 THR A O 1
#

Radius of gyration: 14.87 Å; Cα contacts (8 Å, |Δi|>4): 40; chains: 1; bounding box: 34×26×37 Å